Protein AF-A0A3D0W3A9-F1 (afdb_monomer)

Secondary structure (DSSP, 8-state):
-----SEEETTTEEEEEHHHHHHHHHHHHHHHHHHHHHHHHHHSTTSHHHHHH-TT-PPPTTHHHH-S-TTS-HHHHHHHHHHHHHHHHHHHHHHHHHHHHHHHHTT-SSS--SBTTTB-SGGGTHHHHHHHHHHHHHHHHHHHH-GGGS--

pLDDT: mean 82.4, std 12.33, range [36.78, 96.56]

Foldseek 3Di:
DDPFPAADDCVLDVRHGPRCLVVQLVVQLVVQLCCLLCVCQAQAQPHPNVCVVPVVRDDDPSNCSNPLPPPDDSVVSSVVSSVLRSVLSVQLVVQLSVVSNVCVVVVHDAPACPDPPPGDPVNVCSSVVSSVVSVVVVVVVCCVVCVPSSPD

Structure (mmCIF, N/CA/C/O backbone):
data_AF-A0A3D0W3A9-F1
#
_entry.id   AF-A0A3D0W3A9-F1
#
loop_
_atom_site.group_PDB
_atom_site.id
_atom_site.type_symbol
_atom_site.label_atom_id
_atom_site.label_alt_id
_atom_site.label_comp_id
_atom_site.label_asym_id
_atom_site.label_entity_id
_atom_site.label_seq_id
_atom_site.pdbx_PDB_ins_code
_atom_site.Cartn_x
_atom_site.Cartn_y
_atom_site.Cartn_z
_atom_site.occupancy
_atom_site.B_iso_or_equiv
_atom_site.auth_seq_id
_atom_site.auth_comp_id
_atom_site.auth_asym_id
_atom_site.auth_atom_id
_atom_site.pdbx_PDB_model_num
ATOM 1 N N . MET A 1 1 ? -29.481 -2.051 -0.699 1.00 48.22 1 MET A N 1
ATOM 2 C CA . MET A 1 1 ? -28.728 -3.069 0.072 1.00 48.22 1 MET A CA 1
ATOM 3 C C . MET A 1 1 ? -27.852 -2.358 1.101 1.00 48.22 1 MET A C 1
ATOM 5 O O . MET A 1 1 ? -27.075 -1.505 0.704 1.00 48.22 1 MET A O 1
ATOM 9 N N . LYS A 1 2 ? -27.991 -2.635 2.409 1.00 65.44 2 LYS A N 1
ATOM 10 C CA . LYS A 1 2 ? -27.013 -2.170 3.415 1.00 65.44 2 LYS A CA 1
ATOM 11 C C . LYS A 1 2 ? -25.817 -3.132 3.387 1.00 65.44 2 LYS A C 1
ATOM 13 O O . LYS A 1 2 ? -25.959 -4.265 3.846 1.00 65.44 2 LYS A O 1
ATOM 18 N N . TYR A 1 3 ? -24.706 -2.706 2.791 1.00 76.56 3 TYR A N 1
ATOM 19 C CA . TYR A 1 3 ? -23.424 -3.422 2.815 1.00 76.56 3 TYR A CA 1
ATOM 20 C C . TYR A 1 3 ? -22.790 -3.374 4.219 1.00 76.56 3 TYR A C 1
ATOM 22 O O . TYR A 1 3 ? -23.179 -2.546 5.044 1.00 76.56 3 TYR A O 1
ATOM 30 N N . GLY A 1 4 ? -21.823 -4.258 4.493 1.00 76.81 4 GLY A N 1
ATOM 31 C CA . GLY A 1 4 ? -21.043 -4.251 5.738 1.00 76.81 4 GLY A CA 1
ATOM 32 C C . GLY A 1 4 ? -21.685 -5.000 6.910 1.00 76.81 4 GLY A C 1
ATOM 33 O O . GLY A 1 4 ? -21.623 -4.545 8.058 1.00 76.81 4 GLY A O 1
ATOM 34 N N . LYS A 1 5 ? -22.341 -6.131 6.629 1.00 81.75 5 LYS A N 1
ATOM 35 C CA . LYS A 1 5 ? -23.011 -6.940 7.656 1.00 81.75 5 LYS A CA 1
ATOM 36 C C . LYS A 1 5 ? -22.028 -7.869 8.364 1.00 81.75 5 LYS A C 1
ATOM 38 O O . LYS A 1 5 ? -22.177 -8.098 9.563 1.00 81.75 5 LYS A O 1
ATOM 43 N N . HIS A 1 6 ? -21.007 -8.349 7.655 1.00 89.69 6 HIS A N 1
ATOM 44 C CA . HIS A 1 6 ? -20.045 -9.304 8.192 1.00 89.69 6 HIS A CA 1
ATOM 45 C C . HIS A 1 6 ? -18.846 -8.571 8.785 1.00 89.69 6 HIS A C 1
ATOM 47 O O . HIS A 1 6 ? -17.982 -8.049 8.081 1.00 89.69 6 HIS A O 1
ATOM 53 N N . LYS A 1 7 ? -18.799 -8.504 10.116 1.00 90.12 7 LYS A N 1
ATOM 54 C CA . LYS A 1 7 ? -17.715 -7.844 10.846 1.00 90.12 7 LYS A CA 1
ATOM 55 C C . LYS A 1 7 ? -16.410 -8.622 10.696 1.00 90.12 7 LYS A C 1
ATOM 57 O O . LYS A 1 7 ? -16.392 -9.834 10.865 1.00 90.12 7 LYS A O 1
ATOM 62 N N . LEU A 1 8 ? -15.328 -7.899 10.414 1.00 88.94 8 LEU A N 1
ATOM 63 C CA . LEU A 1 8 ? -13.995 -8.482 10.243 1.00 88.94 8 LEU A CA 1
ATOM 64 C C . LEU A 1 8 ? -13.370 -8.849 11.596 1.00 88.94 8 LEU A C 1
ATOM 66 O O . LEU A 1 8 ? -12.927 -9.970 11.801 1.00 88.94 8 LEU A O 1
ATOM 70 N N . ALA A 1 9 ? -13.362 -7.900 12.536 1.00 87.94 9 ALA A N 1
ATOM 71 C CA . ALA A 1 9 ? -12.753 -8.070 13.854 1.00 87.94 9 ALA A CA 1
ATOM 72 C C . ALA A 1 9 ? -13.587 -7.351 14.934 1.00 87.94 9 ALA A C 1
ATOM 74 O O . ALA A 1 9 ? -13.220 -6.252 15.356 1.00 87.94 9 ALA A O 1
ATOM 75 N N . PRO A 1 10 ? -14.708 -7.938 15.398 1.00 85.44 10 PRO A N 1
ATOM 76 C CA . PRO A 1 10 ? -15.694 -7.252 16.243 1.00 85.44 10 PRO A CA 1
ATOM 77 C C . PRO A 1 10 ? -15.117 -6.675 17.541 1.00 85.44 10 PRO A C 1
ATOM 79 O O . PRO A 1 10 ? -15.426 -5.544 17.905 1.00 85.44 10 PRO A O 1
ATOM 82 N N . HIS A 1 11 ? -14.244 -7.430 18.210 1.00 84.69 11 HIS A N 1
ATOM 83 C CA . HIS A 1 11 ? -13.669 -7.054 19.506 1.00 84.69 11 HIS A CA 1
ATOM 84 C C . HIS A 1 11 ? -12.530 -6.030 19.404 1.00 84.69 11 HIS A C 1
ATOM 86 O O . HIS A 1 11 ? -12.183 -5.383 20.384 1.00 84.69 11 HIS A O 1
ATOM 92 N N . ILE A 1 12 ? -11.929 -5.886 18.222 1.00 86.50 12 ILE A N 1
ATOM 93 C CA . ILE A 1 12 ? -10.725 -5.071 18.010 1.00 86.50 12 ILE A CA 1
ATOM 94 C C . ILE A 1 12 ? -11.101 -3.782 17.277 1.00 86.50 12 ILE A C 1
ATOM 96 O O . ILE A 1 12 ? -10.753 -2.674 17.696 1.00 86.50 12 ILE A O 1
ATOM 100 N N . SER A 1 13 ? -11.859 -3.941 16.190 1.00 84.69 13 SER A N 1
ATOM 101 C CA . SER A 1 13 ? -12.299 -2.886 15.289 1.00 84.69 13 SER A CA 1
ATOM 102 C C . SER A 1 13 ? -13.751 -3.139 14.832 1.00 84.69 13 SER A C 1
ATOM 104 O O . SER A 1 13 ? -13.994 -3.668 13.743 1.00 84.69 13 SER A O 1
ATOM 106 N N . PRO A 1 14 ? -14.755 -2.739 15.637 1.00 80.75 14 PRO A N 1
ATOM 107 C CA . PRO A 1 14 ? -16.173 -3.065 15.409 1.00 80.75 14 PRO A CA 1
ATOM 108 C C . PRO A 1 14 ? -16.777 -2.437 14.140 1.00 80.75 14 PRO A C 1
ATOM 110 O O . PRO A 1 14 ? -17.873 -2.802 13.699 1.00 80.75 14 PRO A O 1
ATOM 113 N N . LYS A 1 15 ? -16.081 -1.470 13.537 1.00 85.75 15 LYS A N 1
ATOM 114 C CA . LYS A 1 15 ? -16.519 -0.794 12.311 1.00 85.75 15 LYS A CA 1
ATOM 115 C C . LYS A 1 15 ? -16.040 -1.493 11.033 1.00 85.75 15 LYS A C 1
ATOM 117 O O . LYS A 1 15 ? -16.673 -1.296 10.001 1.00 85.75 15 LYS A O 1
ATOM 122 N N . LYS A 1 16 ? -14.991 -2.324 11.087 1.00 88.62 16 LYS A N 1
ATOM 123 C CA . LYS A 1 16 ? -14.453 -3.012 9.902 1.00 88.62 16 LYS A CA 1
ATOM 124 C C . LYS A 1 16 ? -15.318 -4.197 9.491 1.00 88.62 16 LYS A C 1
ATOM 126 O O . LYS A 1 16 ? -15.850 -4.925 10.333 1.00 88.62 16 LYS A O 1
ATOM 131 N N . THR A 1 17 ? -15.444 -4.389 8.185 1.00 94.44 17 THR A N 1
ATOM 132 C CA . THR A 1 17 ? -16.301 -5.411 7.573 1.00 94.44 17 THR A CA 1
ATOM 133 C C . THR A 1 17 ? -15.538 -6.147 6.483 1.00 94.44 17 THR A C 1
ATOM 135 O O . THR A 1 17 ? -14.658 -5.555 5.857 1.00 94.44 17 THR A O 1
ATOM 138 N N . TRP A 1 18 ? -15.862 -7.419 6.264 1.00 92.44 18 TRP A N 1
ATOM 139 C CA . TRP A 1 18 ? -15.263 -8.222 5.197 1.00 92.44 18 TRP A CA 1
ATOM 140 C C . TRP A 1 18 ? -15.605 -7.665 3.817 1.00 92.44 18 TRP A C 1
ATOM 142 O O . TRP A 1 18 ? -14.745 -7.601 2.947 1.00 92.44 18 TRP A O 1
ATOM 152 N N . GLU A 1 19 ? -16.833 -7.183 3.628 1.00 93.81 19 GLU A N 1
ATOM 153 C CA . GLU A 1 19 ? -17.261 -6.592 2.361 1.00 93.81 19 GLU A CA 1
ATOM 154 C C . GLU A 1 19 ? -16.466 -5.319 2.043 1.00 93.81 19 GLU A C 1
ATOM 156 O O . GLU A 1 19 ? -16.035 -5.125 0.908 1.00 93.81 19 GLU A O 1
ATOM 161 N N . GLY A 1 20 ? -16.224 -4.477 3.054 1.00 92.69 20 GLY A N 1
ATOM 162 C CA . GLY A 1 20 ? -15.390 -3.285 2.909 1.00 92.69 20 GLY A CA 1
ATOM 163 C C . GLY A 1 20 ? -13.917 -3.616 2.659 1.00 92.69 20 GLY A C 1
ATOM 164 O O . GLY A 1 20 ? -13.289 -2.970 1.828 1.00 92.69 20 GLY A O 1
ATOM 165 N N . ALA A 1 21 ? -13.382 -4.637 3.333 1.00 93.62 21 ALA A N 1
ATOM 166 C CA . ALA A 1 21 ? -12.012 -5.110 3.137 1.00 93.62 21 ALA A CA 1
ATOM 167 C C . ALA A 1 21 ? -11.780 -5.608 1.702 1.00 93.62 21 ALA A C 1
ATOM 169 O O . ALA A 1 21 ? -10.842 -5.169 1.042 1.00 93.62 21 ALA A O 1
ATOM 170 N N . ILE A 1 22 ? -12.677 -6.454 1.185 1.00 94.94 22 ILE A N 1
ATOM 171 C CA . ILE A 1 22 ? -12.592 -6.988 -0.181 1.00 94.94 22 ILE A CA 1
ATOM 172 C C . ILE A 1 22 ? -12.723 -5.863 -1.212 1.00 94.94 22 ILE A C 1
ATOM 174 O O . ILE A 1 22 ? -11.901 -5.764 -2.122 1.00 94.94 22 ILE A O 1
ATOM 178 N N . ALA A 1 23 ? -13.720 -4.985 -1.060 1.00 94.75 23 ALA A N 1
ATOM 179 C CA . ALA A 1 23 ? -13.901 -3.852 -1.965 1.00 94.75 23 ALA A CA 1
ATOM 180 C C . ALA A 1 23 ? -12.680 -2.915 -1.954 1.00 94.75 23 ALA A C 1
ATOM 182 O O . ALA A 1 23 ? -12.226 -2.483 -3.012 1.00 94.75 23 ALA A O 1
ATOM 183 N N . GLY A 1 24 ? -12.120 -2.651 -0.769 1.00 94.38 24 GLY A N 1
ATOM 184 C CA . GLY A 1 24 ? -10.913 -1.849 -0.595 1.00 94.38 24 GLY A CA 1
ATOM 185 C C . GLY A 1 24 ? -9.691 -2.472 -1.268 1.00 94.38 24 GLY A C 1
ATOM 186 O O . GLY A 1 24 ? -9.006 -1.781 -2.013 1.00 94.38 24 GLY A O 1
ATOM 187 N N . THR A 1 25 ? -9.450 -3.773 -1.072 1.00 96.06 25 THR A N 1
ATOM 188 C CA . THR A 1 25 ? -8.382 -4.528 -1.751 1.00 96.06 25 THR A CA 1
ATOM 189 C C . THR A 1 25 ? -8.504 -4.417 -3.264 1.00 96.06 25 THR A C 1
ATOM 191 O O . THR A 1 25 ? -7.534 -4.059 -3.928 1.00 96.06 25 THR A O 1
ATOM 194 N N . LEU A 1 26 ? -9.687 -4.687 -3.821 1.00 96.50 26 LEU A N 1
ATOM 195 C CA . LEU A 1 26 ? -9.901 -4.649 -5.269 1.00 96.50 26 LEU A CA 1
ATOM 196 C C . LEU A 1 26 ? -9.662 -3.246 -5.832 1.00 96.50 26 LEU A C 1
ATOM 198 O O . LEU A 1 26 ? -8.913 -3.087 -6.793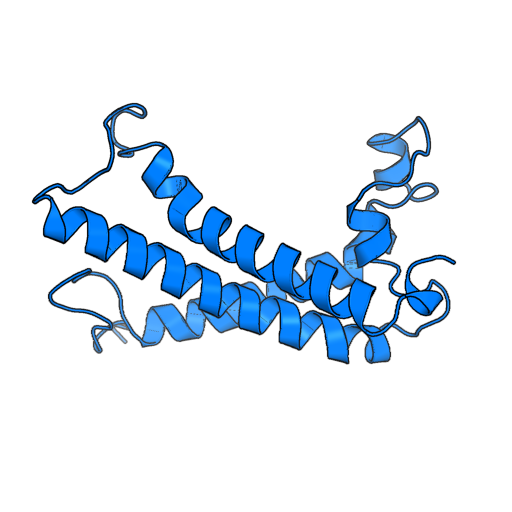 1.00 96.50 26 LEU A O 1
ATOM 202 N N . PHE A 1 27 ? -10.247 -2.225 -5.205 1.00 96.56 27 PHE A N 1
ATOM 203 C CA . PHE A 1 27 ? -10.102 -0.844 -5.651 1.00 96.56 27 PHE A CA 1
ATOM 204 C C . PHE A 1 27 ? -8.650 -0.365 -5.553 1.00 96.56 27 PHE A C 1
ATOM 206 O O . PHE A 1 27 ? -8.117 0.178 -6.518 1.00 96.56 27 PHE A O 1
ATOM 213 N N . ALA A 1 28 ? -7.986 -0.620 -4.423 1.00 94.94 28 ALA A N 1
ATOM 214 C CA . ALA A 1 28 ? -6.587 -0.258 -4.226 1.00 94.94 28 ALA A CA 1
ATOM 215 C C . ALA A 1 28 ? -5.677 -0.956 -5.242 1.00 94.94 28 ALA A C 1
ATOM 217 O O . ALA A 1 28 ? -4.822 -0.302 -5.827 1.00 94.94 28 ALA A O 1
ATOM 218 N N . THR A 1 29 ? -5.896 -2.248 -5.501 1.00 95.69 29 THR A N 1
ATOM 219 C CA . THR A 1 29 ? -5.117 -3.014 -6.487 1.00 95.69 29 THR A CA 1
ATOM 220 C C . THR A 1 29 ? -5.248 -2.404 -7.878 1.00 95.69 29 THR A C 1
ATOM 222 O O . THR A 1 29 ? -4.238 -2.167 -8.535 1.00 95.69 29 THR A O 1
ATOM 225 N N . VAL A 1 30 ? -6.475 -2.099 -8.316 1.00 95.50 30 VAL A N 1
ATOM 226 C CA . VAL A 1 30 ? -6.731 -1.511 -9.639 1.00 95.50 30 VAL A CA 1
ATOM 227 C C . VAL A 1 30 ? -6.080 -0.134 -9.762 1.00 95.50 30 VAL A C 1
ATOM 229 O O . VAL A 1 30 ? -5.310 0.090 -10.691 1.00 95.50 30 VAL A O 1
ATOM 232 N N . PHE A 1 31 ? -6.335 0.776 -8.818 1.00 95.25 31 PHE A N 1
ATOM 233 C CA . PHE A 1 31 ? -5.801 2.139 -8.882 1.00 95.25 31 PHE A CA 1
ATOM 234 C C . PHE A 1 31 ? -4.278 2.176 -8.759 1.00 95.25 31 PHE A C 1
ATOM 236 O O . PHE A 1 31 ? -3.627 2.870 -9.535 1.00 95.25 31 PHE A O 1
ATOM 243 N N . ALA A 1 32 ? -3.704 1.409 -7.830 1.00 91.31 32 ALA A N 1
ATOM 244 C CA . ALA A 1 32 ? -2.257 1.343 -7.663 1.00 91.31 32 ALA A CA 1
ATOM 245 C C . ALA A 1 32 ? -1.577 0.715 -8.884 1.00 91.31 32 ALA A C 1
ATOM 247 O O . ALA A 1 32 ? -0.543 1.214 -9.312 1.00 91.31 32 ALA A O 1
ATOM 248 N N . SER A 1 33 ? -2.167 -0.328 -9.481 1.00 89.62 33 SER A N 1
ATOM 249 C CA . SER A 1 33 ? -1.624 -0.948 -10.696 1.00 89.62 33 SER A CA 1
ATOM 250 C C . SER A 1 33 ? -1.669 0.001 -11.889 1.00 89.62 33 SER A C 1
ATOM 252 O O . SER A 1 33 ? -0.681 0.116 -12.604 1.00 89.62 33 SER A O 1
ATOM 254 N N . ILE A 1 34 ? -2.786 0.711 -12.093 1.00 89.50 34 ILE A N 1
ATOM 255 C CA . ILE A 1 34 ? -2.909 1.714 -13.163 1.00 89.50 34 ILE A CA 1
ATOM 256 C C . ILE A 1 34 ? -1.885 2.829 -12.961 1.00 89.50 34 ILE A C 1
ATOM 258 O O . ILE A 1 34 ? -1.197 3.203 -13.907 1.00 89.50 34 ILE A O 1
ATOM 262 N N . PHE A 1 35 ? -1.764 3.340 -11.734 1.00 87.81 35 PHE A N 1
ATOM 263 C CA . PHE A 1 35 ? -0.797 4.383 -11.419 1.00 87.81 35 PHE A CA 1
ATOM 264 C C . PHE A 1 35 ? 0.640 3.908 -11.662 1.00 87.81 35 PHE A C 1
ATOM 266 O O . PHE A 1 35 ? 1.394 4.602 -12.331 1.00 87.81 35 PHE A O 1
ATOM 273 N N . ALA A 1 36 ? 1.004 2.714 -11.186 1.00 84.25 36 ALA A N 1
ATOM 274 C CA . ALA A 1 36 ? 2.347 2.162 -11.345 1.00 84.25 36 ALA A CA 1
ATOM 275 C C . ALA A 1 36 ? 2.710 1.907 -12.818 1.00 84.25 36 ALA A C 1
ATOM 277 O O . ALA A 1 36 ? 3.792 2.291 -13.249 1.00 84.25 36 ALA A O 1
ATOM 278 N N . LEU A 1 37 ? 1.795 1.323 -13.602 1.00 82.50 37 LEU A N 1
ATOM 279 C CA . LEU A 1 37 ? 2.003 1.076 -15.036 1.00 82.50 37 LEU A CA 1
ATOM 280 C C . LEU A 1 37 ? 2.012 2.371 -15.862 1.00 82.50 37 LEU A C 1
ATOM 282 O O . LEU A 1 37 ? 2.688 2.449 -16.882 1.00 82.50 37 LEU A O 1
ATOM 286 N N . GLY A 1 38 ? 1.251 3.385 -15.443 1.00 82.19 38 GLY A N 1
ATOM 287 C CA . GLY A 1 38 ? 1.188 4.683 -16.114 1.00 82.19 38 GLY A CA 1
ATOM 288 C C . GLY A 1 38 ? 2.298 5.651 -15.704 1.00 82.19 38 GLY A C 1
ATOM 289 O O . GLY A 1 38 ? 2.528 6.626 -16.415 1.00 82.19 38 GLY A O 1
ATOM 290 N N . TYR A 1 39 ? 2.995 5.406 -14.591 1.00 82.81 39 TYR A N 1
ATOM 291 C CA . TYR A 1 39 ? 3.928 6.364 -13.994 1.00 82.81 39 TYR A CA 1
ATOM 292 C C . TYR A 1 39 ? 4.989 6.849 -14.991 1.00 82.81 39 TYR A C 1
ATOM 294 O O . TYR A 1 39 ? 5.131 8.055 -15.187 1.00 82.81 39 TYR A O 1
ATOM 302 N N . GLY A 1 40 ? 5.643 5.925 -15.703 1.00 77.38 40 GLY A N 1
ATOM 303 C CA . GLY A 1 40 ? 6.697 6.252 -16.670 1.00 77.38 40 GLY A CA 1
ATOM 304 C C . GLY A 1 40 ? 6.215 7.119 -17.841 1.00 77.38 40 GLY A C 1
ATOM 305 O O . GLY A 1 40 ? 6.971 7.919 -18.375 1.00 77.38 40 GLY A O 1
ATOM 306 N N . THR A 1 41 ? 4.931 7.037 -18.205 1.00 78.19 41 THR A N 1
ATOM 307 C CA . THR A 1 41 ? 4.366 7.832 -19.313 1.00 78.19 41 THR A CA 1
ATOM 308 C C . THR A 1 41 ? 4.067 9.286 -18.948 1.00 78.19 41 THR A C 1
ATOM 310 O O . THR A 1 41 ? 3.933 10.122 -19.840 1.00 78.19 41 THR A O 1
ATOM 313 N N . PHE A 1 42 ? 3.949 9.594 -17.653 1.00 79.69 42 PHE A N 1
ATOM 314 C CA . PHE A 1 42 ? 3.541 10.918 -17.178 1.00 79.69 42 PHE A CA 1
ATOM 315 C C . PHE A 1 42 ? 4.606 11.621 -16.339 1.00 79.69 42 PHE A C 1
ATOM 317 O O . PHE A 1 42 ? 4.667 12.843 -16.368 1.00 79.69 42 PHE A O 1
ATOM 324 N N . PHE A 1 43 ? 5.401 10.887 -15.563 1.00 80.19 43 PHE A N 1
ATOM 325 C CA . PHE A 1 43 ? 6.290 11.468 -14.553 1.00 80.19 43 PHE A CA 1
ATOM 326 C C . PHE A 1 43 ? 7.777 11.269 -14.850 1.00 80.19 43 PHE A C 1
ATOM 328 O O . PHE A 1 43 ? 8.600 11.856 -14.149 1.00 80.19 43 PHE A O 1
ATOM 335 N N . SER A 1 44 ? 8.125 10.490 -15.879 1.00 78.38 44 SER A N 1
ATOM 336 C CA . SER A 1 44 ? 9.524 10.253 -16.238 1.00 78.38 44 SER A CA 1
ATOM 337 C C . SER A 1 44 ? 10.134 11.440 -16.997 1.00 78.38 44 SER A C 1
ATOM 339 O O . SER A 1 44 ? 9.396 12.131 -17.719 1.00 78.38 44 SER A O 1
ATOM 341 N N . PRO A 1 45 ? 11.451 11.695 -16.863 1.00 79.12 45 PRO A N 1
ATOM 342 C CA . PRO A 1 45 ? 12.145 12.722 -17.639 1.00 79.12 45 PRO A CA 1
ATOM 343 C C . PRO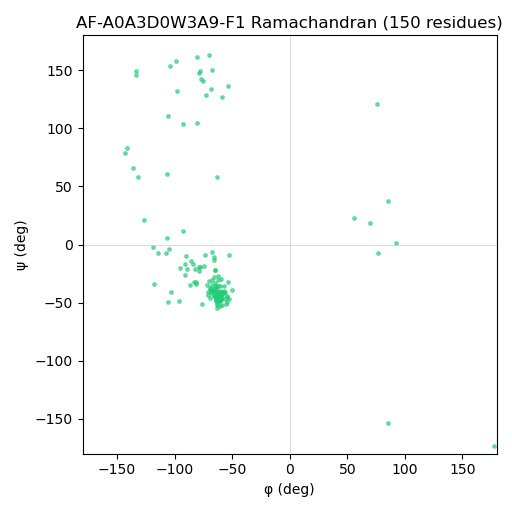 A 1 45 ? 11.922 12.554 -19.151 1.00 79.12 45 PRO A C 1
ATOM 345 O O . PRO A 1 45 ? 11.971 11.445 -19.676 1.00 79.12 45 PRO A O 1
ATOM 348 N N . GLY A 1 46 ? 11.662 13.652 -19.861 1.00 76.88 46 GLY A N 1
ATOM 349 C CA . GLY A 1 46 ? 11.323 13.666 -21.289 1.00 76.88 46 GLY A CA 1
ATOM 350 C C . GLY A 1 46 ? 9.821 13.615 -21.596 1.00 76.88 46 GLY A C 1
ATOM 351 O O . GLY A 1 46 ? 9.430 13.609 -22.766 1.00 76.88 46 GLY A O 1
ATOM 352 N N . THR A 1 47 ? 8.961 13.584 -20.573 1.00 82.00 47 THR A N 1
ATOM 353 C CA . THR A 1 47 ? 7.500 13.707 -20.717 1.00 82.00 47 THR A CA 1
ATOM 354 C C . THR A 1 47 ? 7.026 15.102 -20.305 1.00 82.00 47 THR A C 1
ATOM 356 O O . THR A 1 47 ? 7.640 15.748 -19.463 1.00 82.00 47 THR A O 1
ATOM 359 N N . TRP A 1 48 ? 5.895 15.575 -20.849 1.00 82.06 48 TRP A N 1
ATOM 360 C CA . TRP A 1 48 ? 5.398 16.936 -20.576 1.00 82.06 48 TRP A CA 1
ATOM 361 C C . TRP A 1 48 ? 5.226 17.238 -19.078 1.00 82.06 48 TRP A C 1
ATOM 363 O O . TRP A 1 48 ? 5.613 18.309 -18.615 1.00 82.06 48 TRP A O 1
ATOM 373 N N . LEU A 1 49 ? 4.647 16.302 -18.320 1.00 83.19 49 LEU A N 1
ATOM 374 C CA . LEU A 1 49 ? 4.428 16.483 -16.887 1.00 83.19 49 LEU A CA 1
ATOM 375 C C . LEU A 1 49 ? 5.700 16.174 -16.074 1.00 83.19 49 LEU A C 1
ATOM 377 O O . LEU A 1 49 ? 5.961 16.879 -15.099 1.00 83.19 49 LEU A O 1
ATOM 381 N N . GLY A 1 50 ? 6.519 15.207 -16.502 1.00 84.56 50 GLY A N 1
ATOM 382 C CA . GLY A 1 50 ? 7.831 14.926 -15.917 1.00 84.56 50 GLY A CA 1
ATOM 383 C C . GLY A 1 50 ? 8.762 16.134 -15.980 1.00 84.56 50 GLY A C 1
ATOM 384 O O . GLY A 1 50 ? 9.230 16.585 -14.944 1.00 84.56 50 GLY A O 1
ATOM 385 N N . ASP A 1 51 ? 8.935 16.741 -17.152 1.00 85.88 51 ASP A N 1
ATOM 386 C CA . ASP A 1 51 ? 9.818 17.900 -17.344 1.00 85.88 51 ASP A CA 1
ATOM 387 C C . ASP A 1 51 ? 9.305 19.154 -16.620 1.00 85.88 51 ASP A C 1
ATOM 389 O O . ASP A 1 51 ? 10.087 19.987 -16.162 1.00 85.88 51 ASP A O 1
ATOM 393 N N . MET A 1 52 ? 7.981 19.286 -16.470 1.00 87.94 52 MET A N 1
ATOM 394 C CA . MET A 1 52 ? 7.373 20.380 -15.708 1.00 87.94 52 MET A CA 1
ATOM 395 C C . MET A 1 52 ? 7.631 20.253 -14.199 1.00 87.94 52 MET A C 1
ATOM 397 O O . MET A 1 52 ? 7.810 21.265 -13.522 1.00 87.94 52 MET A O 1
ATOM 401 N N . LEU A 1 53 ? 7.616 19.030 -13.659 1.00 83.75 53 LEU A N 1
ATOM 402 C CA . LEU A 1 53 ? 7.809 18.766 -12.227 1.00 83.75 53 LEU A CA 1
ATOM 403 C C . LEU A 1 53 ? 9.282 18.532 -11.854 1.00 83.75 53 LEU A C 1
ATOM 405 O O . LEU A 1 53 ? 9.667 18.778 -10.713 1.00 83.75 53 LEU A O 1
ATOM 409 N N . ASN A 1 54 ? 10.091 18.070 -12.805 1.00 81.44 54 ASN A N 1
ATOM 410 C CA . ASN A 1 54 ? 11.473 17.638 -12.637 1.00 81.44 54 ASN A CA 1
ATOM 411 C C . ASN A 1 54 ? 12.349 18.185 -13.778 1.00 81.44 54 ASN A C 1
ATOM 413 O O . ASN A 1 54 ? 12.891 17.450 -14.602 1.00 81.44 54 ASN A O 1
ATOM 417 N N . GLY A 1 55 ? 12.500 19.512 -13.813 1.00 74.00 55 GLY A N 1
ATOM 418 C CA . GLY A 1 55 ? 13.283 20.210 -14.840 1.00 74.00 55 GLY A CA 1
ATOM 419 C C . GLY A 1 55 ? 14.797 19.951 -14.793 1.00 74.00 55 GLY A C 1
ATOM 420 O O . GLY A 1 55 ? 15.518 20.415 -15.672 1.00 74.00 55 GLY A O 1
ATOM 421 N N . THR A 1 56 ? 15.292 19.234 -13.779 1.00 78.06 56 THR A N 1
ATOM 422 C CA . THR A 1 56 ? 16.687 18.776 -13.676 1.00 78.06 56 THR A CA 1
ATOM 423 C C . THR A 1 56 ? 16.932 17.452 -14.400 1.00 78.06 56 THR A C 1
ATOM 425 O O . THR A 1 56 ? 18.088 17.113 -14.641 1.00 78.06 56 THR A O 1
ATOM 428 N N . GLY A 1 57 ? 15.875 16.719 -14.778 1.00 74.00 57 GLY A N 1
ATOM 429 C CA . GLY A 1 57 ? 15.977 15.459 -15.521 1.00 74.00 57 GLY A CA 1
ATOM 430 C C . GLY A 1 57 ? 16.550 14.291 -14.711 1.00 74.00 57 GLY A C 1
ATOM 431 O O . GLY A 1 57 ? 17.023 13.317 -15.292 1.00 74.00 57 GLY A O 1
ATOM 432 N N . GLU A 1 58 ? 16.543 14.381 -13.379 1.00 79.06 58 GLU A N 1
ATOM 433 C CA . GLU A 1 58 ? 17.057 13.313 -12.516 1.00 79.06 58 GLU A CA 1
ATOM 434 C C . GLU A 1 58 ? 16.069 12.144 -12.447 1.00 79.06 58 GLU A C 1
ATOM 436 O O . GLU A 1 58 ? 14.862 12.353 -12.343 1.00 79.06 58 GLU A O 1
ATOM 441 N N . MET A 1 59 ? 16.554 10.902 -12.455 1.00 71.25 59 MET A N 1
ATOM 442 C CA . MET A 1 59 ? 15.676 9.742 -12.277 1.00 71.25 59 MET A CA 1
ATOM 443 C C . MET A 1 59 ? 15.201 9.649 -10.823 1.00 71.25 59 MET A C 1
ATOM 445 O O . MET A 1 59 ? 15.993 9.649 -9.880 1.00 71.25 59 MET A O 1
ATOM 449 N N . THR A 1 60 ? 13.893 9.532 -10.633 1.00 72.00 60 THR A N 1
ATOM 450 C CA . THR A 1 60 ? 13.267 9.321 -9.329 1.00 72.00 60 THR A CA 1
ATOM 451 C C . THR A 1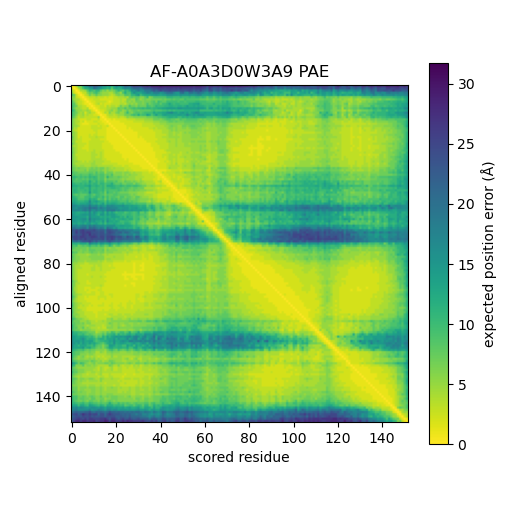 60 ? 13.346 7.854 -8.903 1.00 72.00 60 THR A C 1
ATOM 453 O O . THR A 1 60 ? 13.485 6.939 -9.717 1.00 72.00 60 THR A O 1
ATOM 456 N N . LEU A 1 61 ? 13.170 7.592 -7.602 1.00 65.69 61 LEU A N 1
ATOM 457 C CA . LEU A 1 61 ? 13.035 6.221 -7.088 1.00 65.69 61 LEU A CA 1
ATOM 458 C C . LEU A 1 61 ? 11.923 5.433 -7.799 1.00 65.69 61 LEU A C 1
ATOM 460 O O . LEU A 1 61 ? 12.041 4.222 -7.951 1.00 65.69 61 LEU A O 1
ATOM 464 N N . LEU A 1 62 ? 10.857 6.111 -8.231 1.00 66.62 62 LEU A N 1
ATOM 465 C CA . LEU A 1 62 ? 9.701 5.501 -8.886 1.00 66.62 62 LEU A CA 1
ATOM 466 C C . LEU A 1 62 ? 9.915 5.257 -10.385 1.00 66.62 62 LEU A C 1
ATOM 468 O O . LEU A 1 62 ? 9.265 4.368 -10.937 1.00 66.62 62 LEU A O 1
ATOM 472 N N . ASP A 1 63 ? 10.858 5.955 -11.027 1.00 67.19 63 ASP A N 1
ATOM 473 C CA . ASP A 1 63 ? 11.223 5.672 -12.419 1.00 67.19 63 ASP A CA 1
ATOM 474 C C . ASP A 1 63 ? 11.725 4.232 -12.553 1.00 67.19 63 ASP A C 1
ATOM 476 O O . ASP A 1 63 ? 11.254 3.512 -13.430 1.00 67.19 63 ASP A O 1
ATOM 480 N N . ASN A 1 64 ? 12.527 3.755 -11.593 1.00 61.41 64 ASN A N 1
ATOM 481 C CA . ASN A 1 64 ? 13.000 2.364 -11.513 1.00 61.41 64 ASN A CA 1
ATOM 482 C C . ASN A 1 64 ? 11.882 1.326 -11.276 1.00 61.41 64 ASN A C 1
ATOM 484 O O . ASN A 1 64 ? 12.055 0.148 -11.574 1.00 61.41 64 ASN A O 1
ATOM 488 N N . PHE A 1 65 ? 10.729 1.732 -10.730 1.00 58.97 65 PHE A N 1
ATOM 489 C CA . PHE 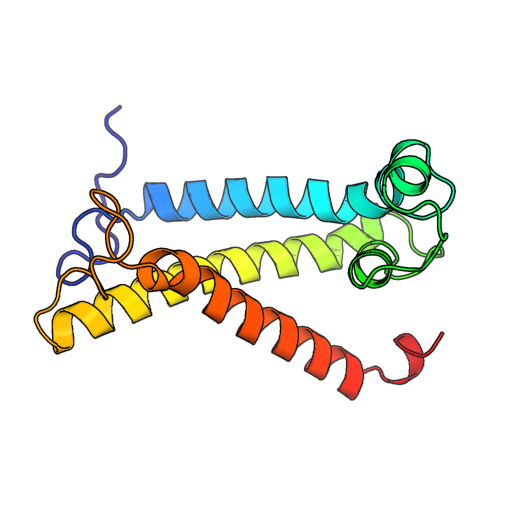A 1 65 ? 9.571 0.841 -10.550 1.00 58.97 65 PHE A CA 1
ATOM 490 C C . PHE A 1 65 ? 8.674 0.790 -11.788 1.00 58.97 65 PHE A C 1
ATOM 492 O O . PHE A 1 65 ? 8.099 -0.255 -12.086 1.00 58.97 65 PHE A O 1
ATOM 499 N N . SER A 1 66 ? 8.542 1.914 -12.495 1.00 57.00 66 SER A N 1
ATOM 500 C CA . SER A 1 66 ? 7.773 2.003 -13.742 1.00 57.00 66 SER A CA 1
ATOM 501 C C . SER A 1 66 ? 8.528 1.450 -14.952 1.00 57.00 66 SER A C 1
ATOM 503 O O . SER A 1 66 ? 7.920 1.014 -15.924 1.00 57.00 66 SER A O 1
ATOM 505 N N . SER A 1 67 ? 9.857 1.417 -14.860 1.00 51.72 67 SER A N 1
ATOM 506 C CA . SER A 1 67 ? 10.763 0.848 -15.849 1.00 51.72 67 SER A CA 1
ATOM 507 C C . SER A 1 67 ? 11.337 -0.473 -15.341 1.00 51.72 67 SER A C 1
ATOM 509 O O . SER A 1 67 ? 12.545 -0.619 -15.221 1.00 51.72 67 SER A O 1
ATOM 511 N N . LEU A 1 68 ? 10.497 -1.484 -15.074 1.00 54.88 68 LEU A N 1
ATOM 512 C CA . LEU A 1 68 ? 10.958 -2.887 -14.982 1.00 54.88 68 LEU A CA 1
ATOM 513 C C . LEU A 1 68 ? 11.533 -3.355 -16.351 1.00 54.88 68 LEU A C 1
ATOM 515 O O . LEU A 1 68 ? 11.049 -4.306 -16.955 1.00 54.88 68 LEU A O 1
ATOM 519 N N . GLY A 1 69 ? 12.544 -2.645 -16.853 1.00 49.16 69 GLY A N 1
ATOM 520 C CA . GLY A 1 69 ? 13.051 -2.572 -18.211 1.00 49.16 69 GLY A CA 1
ATOM 521 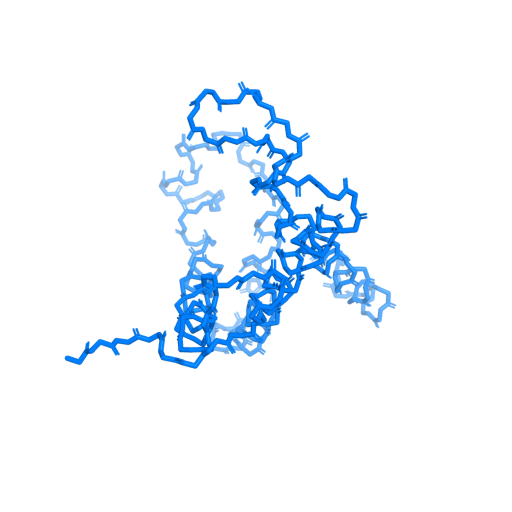C C . GLY A 1 69 ? 12.169 -1.730 -19.134 1.00 49.16 69 GLY A C 1
ATOM 522 O O . GLY A 1 69 ? 11.051 -2.135 -19.447 1.00 49.16 69 GLY A O 1
ATOM 523 N N . GLU A 1 70 ? 12.718 -0.661 -19.727 1.00 54.56 70 GLU A N 1
ATOM 524 C CA . GLU A 1 70 ? 12.212 -0.090 -20.999 1.00 54.56 70 GLU A CA 1
ATOM 525 C C . GLU A 1 70 ? 12.084 -1.152 -22.122 1.00 54.56 70 GLU A C 1
ATOM 527 O O . GLU A 1 70 ? 11.507 -0.909 -23.179 1.00 54.56 70 GLU A O 1
ATOM 532 N N . SER A 1 71 ? 12.597 -2.363 -21.888 1.00 58.50 71 SER A N 1
ATOM 533 C CA . SER A 1 71 ? 12.567 -3.519 -22.774 1.00 58.50 71 SER A CA 1
ATOM 534 C C . SER A 1 71 ? 11.367 -4.462 -22.590 1.00 58.50 71 SER A C 1
ATOM 536 O O . SER A 1 71 ? 11.116 -5.266 -23.492 1.00 58.50 71 SER A O 1
ATOM 538 N N . LEU A 1 72 ? 10.614 -4.410 -21.477 1.00 69.75 72 LEU A N 1
ATOM 539 C CA . LEU A 1 72 ? 9.484 -5.326 -21.249 1.00 69.75 72 LEU A CA 1
ATOM 540 C C . LEU A 1 72 ? 8.133 -4.693 -21.611 1.00 69.75 72 LEU A C 1
ATOM 542 O O . LEU A 1 72 ? 7.819 -3.593 -21.154 1.00 69.75 72 LEU A O 1
ATOM 546 N N . PRO A 1 73 ? 7.271 -5.397 -22.369 1.00 79.38 73 PRO A N 1
ATOM 547 C CA . PRO A 1 73 ? 5.958 -4.879 -22.730 1.00 79.38 73 PRO A CA 1
ATOM 548 C C . PRO A 1 73 ? 5.043 -4.758 -21.500 1.00 79.38 73 PRO A C 1
ATOM 550 O O . PRO A 1 73 ? 5.115 -5.566 -20.575 1.00 79.38 73 PRO A O 1
ATOM 553 N N . ILE A 1 74 ? 4.111 -3.797 -21.524 1.00 78.56 74 ILE A N 1
ATOM 554 C CA . ILE A 1 74 ? 3.188 -3.470 -20.410 1.00 78.56 74 ILE A CA 1
ATOM 555 C C . ILE A 1 74 ? 2.471 -4.708 -19.850 1.00 78.56 74 ILE A C 1
ATOM 557 O O . ILE A 1 74 ? 2.305 -4.854 -18.639 1.00 78.56 74 ILE A O 1
ATOM 561 N N . TRP A 1 75 ? 2.062 -5.635 -20.721 1.00 81.19 75 TRP A N 1
ATOM 562 C CA . TRP A 1 75 ? 1.381 -6.855 -20.289 1.00 81.19 75 TRP A CA 1
ATOM 563 C C . TRP A 1 75 ? 2.291 -7.744 -19.424 1.00 81.19 75 TRP A C 1
ATOM 565 O O . TRP A 1 75 ? 1.814 -8.322 -18.451 1.00 81.19 75 TRP A O 1
ATOM 575 N N . ALA A 1 76 ? 3.597 -7.802 -19.710 1.00 81.81 76 ALA A N 1
ATOM 576 C CA . ALA A 1 76 ? 4.571 -8.561 -18.926 1.00 81.81 76 ALA A CA 1
ATOM 577 C C . ALA A 1 76 ? 4.810 -7.904 -17.560 1.00 81.81 76 ALA A C 1
ATOM 579 O O . ALA A 1 76 ? 4.821 -8.587 -16.539 1.00 81.81 76 ALA A O 1
ATOM 580 N N . GLN A 1 77 ? 4.901 -6.572 -17.525 1.00 78.56 77 GLN A N 1
ATOM 581 C CA . GLN A 1 77 ? 5.030 -5.817 -16.275 1.00 78.56 77 GLN A CA 1
ATOM 582 C C . GLN A 1 77 ? 3.803 -6.002 -15.365 1.00 78.56 77 GLN A C 1
ATOM 584 O O . GLN A 1 77 ? 3.934 -6.108 -14.143 1.00 78.56 77 GLN A O 1
ATOM 589 N N . SER A 1 78 ? 2.604 -6.119 -15.949 1.00 84.12 78 SER A N 1
ATOM 590 C CA . SER A 1 78 ? 1.369 -6.308 -15.180 1.00 84.12 78 SER A CA 1
ATOM 591 C C . SER A 1 78 ? 1.355 -7.608 -14.361 1.00 84.12 78 SER A C 1
ATOM 593 O O . SER A 1 78 ? 0.819 -7.614 -13.252 1.00 84.12 78 SER A O 1
ATOM 595 N N . PHE A 1 79 ? 2.023 -8.671 -14.830 1.00 86.12 79 PHE A N 1
ATOM 596 C CA . PHE A 1 79 ? 2.173 -9.926 -14.081 1.00 86.12 79 PHE A CA 1
ATOM 597 C C . PHE A 1 79 ? 2.983 -9.779 -12.790 1.00 86.12 79 PHE A C 1
ATOM 599 O O . PHE A 1 79 ? 2.833 -10.605 -11.895 1.00 86.12 79 PHE A O 1
ATOM 606 N N . ILE A 1 80 ? 3.816 -8.744 -12.673 1.00 81.94 80 ILE A N 1
ATOM 607 C CA . ILE A 1 80 ? 4.600 -8.464 -11.464 1.00 81.94 80 ILE A CA 1
ATOM 608 C C . ILE A 1 80 ? 3.873 -7.427 -10.602 1.00 81.94 80 ILE A C 1
ATOM 610 O O . ILE A 1 80 ? 3.664 -7.634 -9.406 1.00 81.94 80 ILE A O 1
ATOM 614 N N . ILE A 1 81 ? 3.433 -6.325 -11.212 1.00 85.00 81 ILE A N 1
ATOM 615 C CA . ILE A 1 81 ? 2.862 -5.177 -10.497 1.00 85.00 81 ILE A CA 1
ATOM 616 C C . ILE A 1 81 ? 1.511 -5.513 -9.855 1.00 85.00 81 ILE A C 1
ATOM 618 O O . ILE A 1 81 ? 1.266 -5.130 -8.707 1.00 85.00 81 ILE A O 1
ATOM 622 N N . VAL A 1 82 ? 0.632 -6.246 -10.546 1.00 91.00 82 VAL A N 1
ATOM 623 C CA . VAL A 1 82 ? -0.706 -6.560 -10.017 1.00 91.00 82 VAL A CA 1
ATOM 624 C C . VAL A 1 82 ? -0.616 -7.433 -8.755 1.00 91.00 82 VAL A C 1
ATOM 626 O O . VAL A 1 82 ? -1.213 -7.056 -7.745 1.00 91.00 82 VAL A O 1
ATOM 629 N N . PRO A 1 83 ? 0.161 -8.536 -8.718 1.00 91.69 83 PRO A N 1
ATOM 630 C CA . PRO A 1 83 ? 0.354 -9.290 -7.480 1.00 91.69 83 PRO A CA 1
ATOM 631 C C . PRO A 1 83 ? 0.990 -8.473 -6.352 1.00 91.69 83 PRO A C 1
ATOM 633 O O . PRO A 1 83 ? 0.540 -8.564 -5.211 1.00 91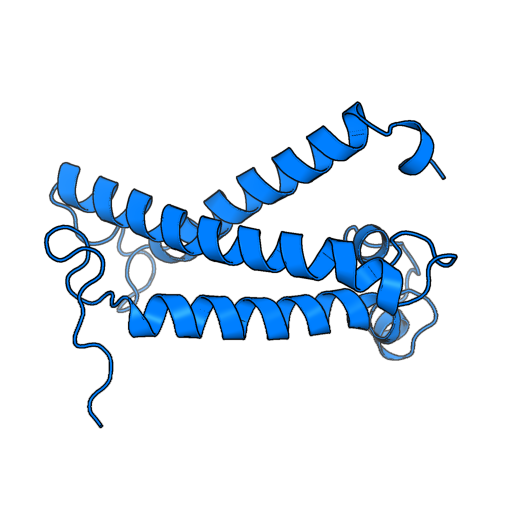.69 83 PRO A O 1
ATOM 636 N N . VAL A 1 84 ? 2.003 -7.650 -6.649 1.00 88.94 84 VAL A N 1
ATOM 637 C CA . VAL A 1 84 ? 2.681 -6.831 -5.629 1.00 88.94 84 VAL A CA 1
ATOM 638 C C . VAL A 1 84 ? 1.725 -5.810 -5.011 1.00 88.94 84 VAL A C 1
ATOM 640 O O . VAL A 1 84 ? 1.662 -5.690 -3.785 1.00 88.94 84 VAL A O 1
ATOM 643 N N . THR A 1 85 ? 0.946 -5.095 -5.824 1.00 92.00 85 THR A N 1
ATOM 644 C CA . THR A 1 85 ? -0.038 -4.113 -5.331 1.00 92.00 85 THR A CA 1
ATOM 645 C C . THR A 1 85 ? -1.198 -4.787 -4.595 1.00 92.00 85 THR A C 1
ATOM 647 O O . THR A 1 85 ? -1.628 -4.292 -3.549 1.00 92.00 85 THR A O 1
ATOM 650 N N . PHE A 1 86 ? -1.645 -5.958 -5.060 1.00 95.06 86 PHE A N 1
ATOM 651 C CA . PHE A 1 86 ? -2.652 -6.765 -4.374 1.00 95.06 86 PHE A CA 1
ATOM 652 C C . PHE A 1 86 ? -2.184 -7.180 -2.978 1.00 95.06 86 PHE A C 1
ATOM 654 O O . PHE A 1 86 ? -2.863 -6.896 -1.988 1.00 95.06 86 PHE A O 1
ATOM 661 N N . LEU A 1 87 ? -0.994 -7.781 -2.877 1.00 94.19 87 LEU A N 1
ATOM 662 C CA . LEU A 1 87 ? -0.399 -8.166 -1.598 1.00 94.19 87 LEU A CA 1
ATOM 663 C C . LEU A 1 87 ? -0.185 -6.948 -0.696 1.00 94.19 87 LEU A C 1
ATOM 665 O O . LEU A 1 87 ? -0.552 -6.991 0.476 1.00 94.19 87 LEU A O 1
ATOM 669 N N . SER A 1 88 ? 0.306 -5.834 -1.244 1.00 93.81 88 SER A N 1
ATOM 670 C CA . SER A 1 88 ? 0.479 -4.587 -0.488 1.00 93.81 88 SER A CA 1
ATOM 671 C C . SER A 1 88 ? -0.830 -4.118 0.148 1.00 93.81 88 SER A C 1
ATOM 673 O O . SER A 1 88 ? -0.843 -3.734 1.315 1.00 93.81 88 SER A O 1
ATOM 675 N N . SER A 1 89 ? -1.958 -4.216 -0.562 1.00 95.38 89 SER A N 1
ATOM 676 C CA . SER A 1 89 ? -3.263 -3.839 -0.004 1.00 95.38 89 SER A CA 1
ATOM 677 C C . SER A 1 89 ? -3.698 -4.732 1.170 1.00 95.38 89 SER A C 1
ATOM 679 O O . SER A 1 89 ? -4.327 -4.250 2.114 1.00 95.38 89 SER A O 1
ATOM 681 N N . ILE A 1 90 ? -3.326 -6.017 1.157 1.00 94.50 90 ILE A N 1
ATOM 682 C CA . ILE A 1 90 ? -3.577 -6.942 2.270 1.00 94.50 90 ILE A CA 1
ATOM 683 C C . ILE A 1 90 ? -2.700 -6.559 3.466 1.00 94.50 90 ILE A C 1
ATOM 685 O O . ILE A 1 90 ? -3.205 -6.437 4.583 1.00 94.50 90 ILE A O 1
ATOM 689 N N . PHE A 1 91 ? -1.410 -6.297 3.239 1.00 94.69 91 PHE A N 1
ATOM 690 C CA . PHE A 1 91 ? -0.496 -5.838 4.290 1.00 94.69 91 PHE A CA 1
ATOM 691 C C . PHE A 1 91 ? -0.936 -4.506 4.909 1.00 94.69 91 PHE A C 1
ATOM 693 O O . PHE A 1 91 ? -0.840 -4.349 6.125 1.00 94.69 91 PHE A O 1
ATOM 700 N N . ALA A 1 92 ? -1.506 -3.590 4.120 1.00 95.00 92 ALA A N 1
ATOM 701 C CA . ALA A 1 92 ? -2.096 -2.352 4.627 1.00 95.00 92 ALA A CA 1
ATOM 702 C C . ALA A 1 92 ? -3.226 -2.622 5.637 1.00 95.00 92 ALA A C 1
ATOM 704 O O . ALA A 1 92 ? -3.260 -2.030 6.718 1.00 95.00 92 ALA A O 1
ATOM 705 N N . GLN A 1 93 ? -4.132 -3.553 5.316 1.00 94.62 93 GLN A N 1
ATOM 706 C CA . GLN A 1 93 ? -5.235 -3.931 6.207 1.00 94.62 93 GLN A CA 1
ATOM 707 C C . GLN A 1 93 ? -4.739 -4.627 7.474 1.00 94.62 93 GLN A C 1
ATOM 709 O O . GLN A 1 93 ? -5.268 -4.375 8.561 1.00 94.62 93 GLN A O 1
ATOM 714 N N . ILE A 1 94 ? -3.720 -5.481 7.344 1.00 93.38 94 ILE A N 1
ATOM 715 C CA . ILE A 1 94 ? -3.068 -6.130 8.484 1.00 93.38 94 ILE A CA 1
ATOM 716 C C . ILE A 1 94 ? -2.438 -5.074 9.395 1.00 93.38 94 ILE A C 1
ATOM 718 O O . ILE A 1 94 ? -2.690 -5.113 10.596 1.00 93.38 94 ILE A O 1
ATOM 722 N N . GLY A 1 95 ? -1.694 -4.106 8.852 1.00 93.25 95 GLY A N 1
ATOM 723 C CA . GLY A 1 95 ? -1.068 -3.034 9.634 1.00 93.25 95 GLY A CA 1
ATOM 724 C C . GLY A 1 95 ? -2.072 -2.237 10.464 1.00 93.25 95 GLY A C 1
ATOM 725 O O . GLY A 1 95 ? -1.906 -2.082 11.673 1.00 93.25 95 GLY A O 1
ATOM 726 N N . ASP A 1 96 ? -3.187 -1.845 9.851 1.00 92.75 96 ASP A N 1
ATOM 727 C CA . ASP A 1 96 ? -4.285 -1.152 10.535 1.00 92.75 96 ASP A CA 1
ATOM 728 C C . ASP A 1 96 ? -4.953 -2.051 11.612 1.00 92.75 96 ASP A C 1
ATOM 730 O O . ASP A 1 96 ? -5.334 -1.600 12.698 1.00 92.75 96 ASP A O 1
ATOM 734 N N . LEU A 1 97 ? -5.068 -3.369 11.395 1.00 93.00 97 LEU A N 1
ATOM 735 C CA . LEU A 1 97 ? -5.536 -4.301 12.437 1.00 93.00 97 LEU A CA 1
ATOM 736 C C . LEU A 1 97 ? -4.534 -4.474 13.587 1.00 93.00 97 LEU A C 1
ATOM 738 O O . LEU A 1 97 ? -4.964 -4.544 14.741 1.00 93.00 97 LEU A O 1
ATOM 742 N N . VAL A 1 98 ? -3.234 -4.525 13.298 1.00 92.81 98 VAL A N 1
ATOM 743 C CA . VAL A 1 98 ? -2.164 -4.614 14.303 1.00 92.81 98 VAL A CA 1
ATOM 744 C C . VAL A 1 98 ? -2.148 -3.356 15.166 1.00 92.81 98 VAL A C 1
ATOM 746 O O . VAL A 1 98 ? -2.165 -3.456 16.393 1.00 92.81 98 VAL A O 1
ATOM 749 N N . ALA A 1 99 ? -2.225 -2.174 14.557 1.00 91.81 99 ALA A N 1
ATOM 750 C CA . ALA A 1 99 ? -2.347 -0.915 15.281 1.00 91.81 99 ALA A CA 1
ATOM 751 C C . ALA A 1 99 ? -3.637 -0.857 16.105 1.00 91.81 99 ALA A C 1
ATOM 753 O O . ALA A 1 99 ? -3.610 -0.535 17.293 1.00 91.81 99 ALA A O 1
ATOM 754 N N . SER A 1 100 ? -4.770 -1.261 15.522 1.00 92.12 100 SER A N 1
ATOM 755 C CA . SER A 1 100 ? -6.035 -1.370 16.255 1.00 92.12 100 SER A CA 1
ATOM 756 C C . SER A 1 100 ? -5.913 -2.302 17.467 1.00 92.12 100 SER A C 1
ATOM 758 O O . SER A 1 100 ? -6.446 -1.989 18.528 1.00 92.12 100 SER A O 1
ATOM 760 N N . ARG A 1 101 ? -5.198 -3.426 17.338 1.00 91.94 101 ARG A N 1
ATOM 761 C CA . ARG A 1 101 ? -4.911 -4.351 18.442 1.00 91.94 101 ARG A CA 1
ATOM 762 C C . ARG 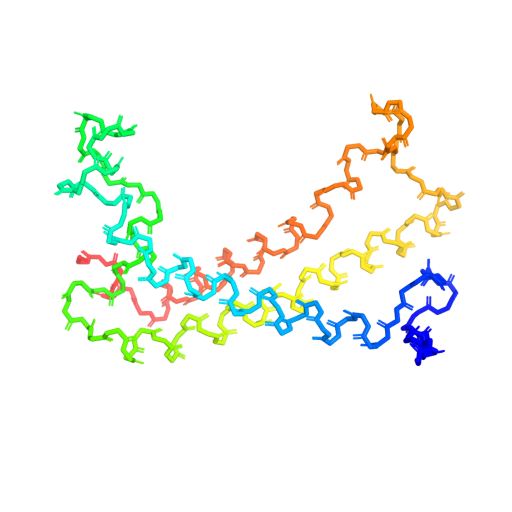A 1 101 ? -4.078 -3.705 19.532 1.00 91.94 101 ARG A C 1
ATOM 764 O O . ARG A 1 101 ? -4.479 -3.777 20.689 1.00 91.94 101 ARG A O 1
ATOM 771 N N . LEU A 1 102 ? -2.973 -3.065 19.156 1.00 92.38 102 LEU A N 1
ATOM 772 C CA . LEU A 1 102 ? -2.070 -2.391 20.083 1.00 92.38 102 LEU A CA 1
ATOM 773 C C . LEU A 1 102 ? -2.840 -1.388 20.944 1.00 92.38 102 LEU A C 1
ATOM 775 O O . LEU A 1 102 ? -2.741 -1.408 22.166 1.00 92.38 102 LEU A O 1
ATOM 779 N N . LYS A 1 103 ? -3.709 -0.596 20.310 1.00 91.69 103 LYS A N 1
ATOM 780 C CA . LYS A 1 103 ? -4.554 0.376 21.006 1.00 91.69 103 LYS A CA 1
ATOM 781 C C . LYS A 1 103 ? -5.460 -0.275 22.053 1.00 91.69 103 LYS A C 1
ATOM 783 O O . LYS A 1 103 ? -5.535 0.209 23.175 1.00 91.69 103 LYS A O 1
ATOM 788 N N . ARG A 1 104 ? -6.082 -1.420 21.738 1.00 92.56 104 ARG A N 1
ATOM 789 C CA . ARG A 1 104 ? -6.919 -2.154 22.708 1.00 92.56 104 ARG A CA 1
ATOM 790 C C . ARG A 1 104 ? -6.130 -2.749 23.866 1.00 92.56 104 ARG A C 1
ATOM 792 O O . ARG A 1 104 ? -6.659 -2.767 24.968 1.00 92.56 104 ARG A O 1
ATOM 799 N N . THR A 1 105 ? -4.901 -3.204 23.636 1.00 92.12 105 THR A N 1
ATOM 800 C CA . THR A 1 105 ? -4.048 -3.757 24.699 1.00 92.12 105 THR A CA 1
ATOM 801 C C . THR A 1 105 ? -3.680 -2.707 25.746 1.00 92.12 105 THR A C 1
ATOM 803 O O . THR A 1 105 ? -3.647 -3.021 26.928 1.00 92.12 105 THR A O 1
ATOM 806 N N . TYR A 1 106 ? -3.442 -1.464 25.323 1.00 90.81 106 TYR A N 1
ATOM 807 C CA . TYR A 1 106 ? -3.126 -0.350 26.224 1.00 90.81 106 TYR A CA 1
ATOM 808 C C . TYR A 1 106 ? -4.359 0.453 26.658 1.00 90.81 106 TYR A C 1
ATOM 810 O O . TYR A 1 106 ? -4.213 1.546 27.192 1.00 90.81 106 TYR A O 1
ATOM 818 N N . GLU A 1 107 ? -5.567 -0.052 26.390 1.00 90.44 107 GLU A N 1
ATOM 819 C CA . GLU A 1 107 ? -6.836 0.617 26.713 1.00 90.44 107 GLU A CA 1
ATOM 820 C C . GLU A 1 107 ? -6.973 2.038 26.125 1.00 90.44 107 GLU A C 1
ATOM 822 O O . GLU A 1 107 ? -7.788 2.846 26.569 1.00 90.44 107 GLU A O 1
ATOM 827 N N . ILE A 1 108 ? -6.227 2.332 25.057 1.00 90.25 108 ILE A N 1
ATOM 828 C CA . ILE A 1 108 ? -6.294 3.594 24.319 1.00 90.25 108 ILE A CA 1
ATOM 829 C C . ILE A 1 108 ? -7.156 3.448 23.061 1.00 90.25 108 ILE A C 1
ATOM 831 O O . ILE A 1 108 ? -7.384 2.358 22.525 1.00 90.25 108 ILE A O 1
ATOM 835 N N . LYS A 1 109 ? -7.669 4.573 22.560 1.00 85.38 109 LYS A N 1
ATOM 836 C CA . LYS A 1 109 ? -8.458 4.610 21.318 1.00 85.38 109 LYS A CA 1
ATOM 837 C C . LYS A 1 109 ? -7.666 5.139 20.125 1.00 85.38 109 LYS A C 1
ATOM 839 O O . LYS A 1 109 ? -7.795 4.575 19.037 1.00 85.38 109 LYS A O 1
ATOM 844 N N . ASP A 1 110 ? -6.874 6.177 20.361 1.00 86.81 110 ASP A N 1
ATOM 845 C CA . ASP A 1 110 ? -6.082 6.918 19.381 1.00 86.81 110 ASP A CA 1
ATOM 846 C C . ASP A 1 110 ? -4.670 7.100 19.968 1.00 86.81 110 ASP A C 1
ATOM 848 O O . ASP A 1 110 ? -4.527 7.229 21.186 1.00 86.81 110 ASP A O 1
ATOM 852 N N . PHE A 1 111 ? -3.624 7.085 19.137 1.00 86.56 111 PHE A N 1
ATOM 853 C CA . PHE A 1 111 ? -2.231 7.173 19.620 1.00 86.56 111 PHE A CA 1
ATOM 854 C C . PHE A 1 111 ? -1.831 8.574 20.110 1.00 86.56 111 PHE A C 1
ATOM 856 O O . PHE A 1 111 ? -0.756 8.754 20.677 1.00 86.56 111 PHE A O 1
ATOM 863 N N . GLY A 1 112 ? -2.672 9.582 19.882 1.00 86.19 112 GLY A N 1
ATOM 864 C CA . GLY A 1 112 ? -2.447 10.950 20.330 1.00 86.19 112 GLY A CA 1
ATOM 865 C C . GLY A 1 112 ? -3.553 11.892 19.866 1.00 86.19 112 GLY A C 1
ATOM 866 O O . GLY A 1 112 ? -4.547 11.465 19.285 1.00 86.19 112 GLY A O 1
ATOM 867 N N . THR A 1 113 ? -3.363 13.189 20.104 1.00 85.44 113 THR A N 1
ATOM 868 C CA . THR A 1 113 ? -4.361 14.238 19.814 1.00 85.44 113 THR A CA 1
ATOM 869 C C . THR A 1 113 ? -3.806 15.373 18.951 1.00 85.44 113 THR A C 1
ATOM 871 O O . THR A 1 113 ? -4.340 16.478 18.972 1.00 85.44 113 THR A O 1
ATOM 874 N N . ILE A 1 114 ? -2.720 15.119 18.212 1.00 86.56 114 ILE A N 1
ATOM 875 C CA . ILE A 1 114 ? -1.980 16.139 17.446 1.00 86.56 114 ILE A CA 1
ATOM 876 C C . ILE A 1 114 ? -2.886 16.868 16.442 1.00 86.56 114 ILE A C 1
ATOM 878 O O . ILE A 1 114 ? -2.730 18.070 16.247 1.00 86.56 114 ILE A O 1
ATOM 882 N N . LEU A 1 115 ? -3.847 16.165 15.830 1.00 75.88 115 LEU A N 1
ATOM 883 C CA . LEU A 1 115 ? -4.809 16.771 14.915 1.00 75.88 115 LEU A CA 1
ATOM 884 C C . LEU A 1 115 ? -6.184 16.892 15.593 1.00 75.88 115 LEU A C 1
ATOM 886 O O . LEU A 1 115 ? -6.851 15.870 15.811 1.00 75.88 115 LEU A O 1
ATOM 890 N N . PRO A 1 116 ? -6.650 18.117 15.906 1.00 77.06 116 PRO A N 1
ATOM 891 C CA . PRO A 1 116 ? -7.942 18.310 16.548 1.00 77.06 116 PRO A CA 1
ATOM 892 C C . PRO A 1 116 ? -9.067 17.721 15.681 1.00 77.06 116 PRO A C 1
ATOM 894 O O . PRO A 1 116 ? -9.167 17.965 14.477 1.00 77.06 116 PRO A O 1
ATOM 897 N N . GLY A 1 117 ? -9.890 16.864 16.290 1.00 76.44 117 GLY A N 1
ATOM 898 C CA . GLY A 1 117 ? -10.991 16.157 15.625 1.00 76.44 117 GLY A CA 1
ATOM 899 C C . GLY A 1 117 ? -10.596 14.957 14.749 1.00 76.44 117 GLY A C 1
ATOM 900 O O . GLY A 1 117 ? -11.483 14.231 14.309 1.00 76.44 117 GLY A O 1
ATOM 901 N N . HIS A 1 118 ? -9.301 14.706 14.522 1.00 76.06 118 HIS A N 1
ATOM 902 C CA . HIS A 1 118 ? -8.822 13.683 13.579 1.00 76.06 118 HIS A CA 1
ATOM 903 C C . HIS A 1 118 ? -7.983 12.565 14.217 1.00 76.06 118 HIS A C 1
ATOM 905 O O . HIS A 1 118 ? -7.629 11.617 13.512 1.00 76.06 118 HIS A O 1
ATOM 911 N N . GLY A 1 119 ? -7.718 12.633 15.524 1.00 80.88 119 GLY A N 1
ATOM 912 C CA . GLY A 1 119 ? -6.991 11.602 16.270 1.00 80.88 119 GLY A CA 1
ATOM 913 C C . GLY A 1 119 ? -5.471 11.766 16.206 1.00 80.88 119 GLY A C 1
ATOM 914 O O . GLY A 1 119 ? -4.955 12.878 16.045 1.00 80.88 119 GLY A O 1
ATOM 915 N N . GLY A 1 120 ? -4.746 10.656 16.359 1.00 85.44 120 GLY A N 1
ATOM 916 C CA . GLY A 1 120 ? -3.289 10.647 16.370 1.00 85.44 120 GLY A CA 1
ATOM 917 C C . GLY A 1 120 ? -2.697 10.731 14.966 1.00 85.44 120 GLY A C 1
ATOM 918 O O . GLY A 1 120 ? -3.236 10.175 14.012 1.00 85.44 120 GLY A O 1
ATOM 919 N N . LEU A 1 121 ? -1.534 11.375 14.839 1.00 87.75 121 LEU A N 1
ATOM 920 C CA . LEU A 1 121 ? -0.758 11.350 13.594 1.00 87.75 121 LEU A CA 1
ATOM 921 C C . LEU A 1 121 ? -0.380 9.909 13.211 1.00 87.75 121 LEU A C 1
ATOM 923 O O . LEU A 1 121 ? -0.486 9.524 12.051 1.00 87.75 121 LEU A O 1
ATOM 927 N N . LEU A 1 122 ? -0.004 9.093 14.202 1.00 86.38 122 LEU A N 1
ATOM 928 C CA . LEU A 1 122 ? 0.392 7.699 13.995 1.00 86.38 122 LEU A CA 1
ATOM 929 C C . LEU A 1 122 ? -0.766 6.814 13.500 1.00 86.38 122 LEU A C 1
ATOM 931 O O . LEU A 1 122 ? -0.526 5.884 12.737 1.00 86.38 122 LEU A O 1
ATOM 935 N N . ASP A 1 123 ? -2.018 7.151 13.833 1.00 86.44 123 ASP A N 1
ATOM 936 C CA . ASP A 1 123 ? -3.212 6.463 13.311 1.00 86.44 123 ASP A CA 1
ATOM 937 C C . ASP A 1 123 ? -3.400 6.655 11.792 1.00 86.44 123 ASP A C 1
ATOM 939 O O . ASP A 1 123 ? -4.266 6.028 11.191 1.00 86.44 123 ASP A O 1
ATOM 943 N N . ARG A 1 124 ? -2.635 7.557 11.159 1.00 87.88 124 ARG A N 1
ATOM 944 C CA . ARG A 1 124 ? -2.650 7.786 9.704 1.00 87.88 124 ARG A CA 1
ATOM 945 C C . ARG A 1 124 ? -1.562 7.021 8.965 1.00 87.88 124 ARG A C 1
ATOM 947 O O . ARG A 1 124 ? -1.678 6.826 7.760 1.00 87.88 124 ARG A O 1
ATOM 954 N N . PHE A 1 125 ? -0.524 6.601 9.680 1.00 87.12 125 PHE A N 1
ATOM 955 C CA . PHE A 1 125 ? 0.637 5.934 9.103 1.00 87.12 125 PHE A CA 1
ATOM 956 C C . PHE A 1 125 ? 0.693 4.436 9.416 1.00 87.12 125 PHE A C 1
ATOM 958 O O . PHE A 1 125 ? 1.522 3.745 8.841 1.00 87.12 125 PHE A O 1
ATOM 965 N N . ASP A 1 126 ? -0.177 3.904 10.273 1.00 84.81 126 ASP A N 1
ATOM 966 C CA . ASP A 1 126 ? -0.171 2.495 10.692 1.00 84.81 126 ASP A CA 1
ATOM 967 C C . ASP A 1 126 ? -0.167 1.481 9.533 1.00 84.81 126 ASP A C 1
ATOM 969 O O . ASP A 1 126 ? 0.641 0.551 9.501 1.00 84.81 126 ASP A O 1
ATOM 973 N N . SER A 1 127 ? -1.030 1.693 8.546 1.00 90.00 127 SER A N 1
ATOM 974 C CA . SER A 1 127 ? -1.106 0.892 7.326 1.00 90.00 127 SER A CA 1
ATOM 975 C C . SER A 1 127 ? 0.089 1.135 6.401 1.00 90.00 127 SER A C 1
ATOM 977 O O . SER A 1 127 ? 0.682 0.178 5.905 1.00 90.00 127 SER A O 1
ATOM 979 N N . VAL A 1 128 ? 0.493 2.397 6.210 1.00 89.75 128 VAL A N 1
ATOM 980 C CA . VAL A 1 128 ? 1.616 2.782 5.335 1.00 89.75 128 VAL A CA 1
ATOM 981 C C . VAL A 1 128 ? 2.939 2.204 5.833 1.00 89.75 128 VAL A C 1
ATOM 983 O O . VAL A 1 128 ? 3.726 1.715 5.030 1.00 89.75 128 VAL A O 1
ATOM 986 N N . LEU A 1 129 ? 3.172 2.190 7.147 1.00 91.06 129 LEU A N 1
ATOM 987 C CA . LEU A 1 129 ? 4.380 1.624 7.749 1.00 91.06 129 LEU A CA 1
ATOM 988 C C . LEU A 1 129 ? 4.501 0.123 7.462 1.00 91.06 129 LEU A C 1
ATOM 990 O O . LEU A 1 129 ? 5.572 -0.354 7.093 1.00 91.06 129 LEU A O 1
ATOM 994 N N . PHE A 1 130 ? 3.399 -0.623 7.571 1.00 90.38 130 PHE A N 1
ATOM 995 C CA . PHE A 1 130 ? 3.382 -2.050 7.241 1.00 90.38 130 PHE A CA 1
ATOM 996 C C . PHE A 1 130 ? 3.588 -2.317 5.753 1.00 90.38 130 PHE A C 1
ATOM 998 O O . PHE A 1 130 ? 4.329 -3.232 5.392 1.00 90.38 130 PHE A O 1
ATOM 1005 N N . VAL A 1 131 ? 2.983 -1.499 4.892 1.00 92.31 131 VAL A N 1
ATOM 1006 C CA . VAL A 1 131 ? 3.208 -1.576 3.445 1.00 92.31 131 VAL A CA 1
ATOM 1007 C C . VAL A 1 131 ? 4.664 -1.273 3.103 1.00 92.31 131 VAL A C 1
ATOM 1009 O O . VAL A 1 131 ? 5.261 -2.006 2.322 1.00 92.31 131 VAL A O 1
ATOM 1012 N N . ALA A 1 132 ? 5.263 -0.251 3.717 1.00 90.56 132 ALA A N 1
ATOM 1013 C CA . ALA A 1 132 ? 6.659 0.110 3.494 1.00 90.56 132 ALA A CA 1
ATOM 1014 C C . ALA A 1 132 ? 7.614 -1.022 3.904 1.00 90.56 132 ALA A C 1
ATOM 1016 O O . ALA A 1 132 ? 8.510 -1.369 3.134 1.00 90.56 132 ALA A O 1
ATOM 1017 N N . MET A 1 133 ? 7.395 -1.651 5.068 1.00 91.75 133 MET A N 1
ATOM 1018 C CA . MET A 1 133 ? 8.174 -2.819 5.504 1.00 91.75 133 MET A CA 1
ATOM 1019 C C . MET A 1 133 ? 8.058 -3.980 4.512 1.00 91.75 133 MET A C 1
ATOM 1021 O O . MET A 1 133 ? 9.065 -4.596 4.165 1.00 91.75 133 MET A O 1
ATOM 1025 N N . PHE A 1 134 ? 6.845 -4.263 4.031 1.00 90.19 134 PHE A N 1
ATOM 1026 C CA . PHE A 1 134 ? 6.600 -5.313 3.047 1.00 90.19 134 PHE A CA 1
ATOM 1027 C C . PHE A 1 134 ? 7.300 -5.024 1.714 1.00 90.19 134 PHE A C 1
ATOM 1029 O O . PHE A 1 134 ? 8.101 -5.839 1.264 1.00 90.19 134 PHE A O 1
ATOM 1036 N N . LEU A 1 135 ? 7.052 -3.859 1.111 1.00 87.44 135 LEU A N 1
ATOM 1037 C CA . LEU A 1 135 ? 7.628 -3.484 -0.183 1.00 87.44 135 LEU A CA 1
ATOM 1038 C C . LEU A 1 135 ? 9.156 -3.445 -0.141 1.00 87.44 135 LEU A C 1
ATOM 1040 O O . LEU A 1 135 ? 9.802 -3.969 -1.045 1.00 87.44 135 LEU A O 1
ATOM 1044 N N . THR A 1 136 ? 9.735 -2.899 0.930 1.00 85.62 136 THR A N 1
ATOM 1045 C CA . THR A 1 136 ? 11.194 -2.877 1.107 1.00 85.62 136 THR A CA 1
ATOM 1046 C C . THR A 1 136 ? 11.747 -4.296 1.218 1.00 85.62 136 THR A C 1
ATOM 1048 O O . THR A 1 136 ? 12.759 -4.614 0.604 1.00 85.62 136 THR A O 1
ATOM 1051 N N . SER A 1 137 ? 11.061 -5.180 1.947 1.00 86.44 137 SER A N 1
ATOM 1052 C CA . SER A 1 137 ? 11.471 -6.581 2.091 1.00 86.44 137 SER A CA 1
ATOM 1053 C C . SER A 1 137 ? 11.387 -7.343 0.765 1.00 86.44 137 SER A C 1
ATOM 1055 O O . SER A 1 137 ? 12.288 -8.114 0.448 1.00 86.44 137 SER A O 1
ATOM 1057 N N . VAL A 1 138 ? 10.345 -7.102 -0.038 1.00 83.06 138 VAL A N 1
ATOM 1058 C CA . VAL A 1 138 ? 10.208 -7.662 -1.394 1.00 83.06 138 VAL A CA 1
ATOM 1059 C C . VAL A 1 138 ? 11.319 -7.149 -2.305 1.00 83.06 138 VAL A C 1
ATOM 1061 O O . VAL A 1 138 ? 11.947 -7.944 -2.998 1.00 83.06 138 VAL A O 1
ATOM 1064 N N . PHE A 1 139 ? 11.608 -5.848 -2.271 1.00 78.00 139 PHE A N 1
ATOM 1065 C CA . PHE A 1 139 ? 12.686 -5.254 -3.056 1.00 78.00 139 PHE A CA 1
ATOM 1066 C C . PHE A 1 139 ? 14.051 -5.846 -2.687 1.00 78.00 139 PHE A C 1
ATOM 1068 O O . PHE A 1 139 ? 14.781 -6.306 -3.562 1.00 78.00 139 PHE A O 1
ATOM 1075 N N . LEU A 1 140 ? 14.368 -5.922 -1.390 1.00 82.19 140 LEU A N 1
ATOM 1076 C CA . LEU A 1 140 ? 15.602 -6.545 -0.909 1.00 82.19 140 LEU A CA 1
ATOM 1077 C C . LEU A 1 140 ? 15.678 -8.023 -1.302 1.00 82.19 140 LEU A C 1
ATOM 1079 O O . LEU A 1 140 ? 16.745 -8.493 -1.690 1.00 82.19 140 LEU A O 1
ATOM 1083 N N . LEU A 1 141 ? 14.571 -8.763 -1.234 1.00 81.94 141 LEU A N 1
ATOM 1084 C CA . LEU A 1 141 ? 14.531 -10.161 -1.654 1.00 81.94 141 LEU A CA 1
ATOM 1085 C C . LEU A 1 141 ? 14.843 -10.302 -3.149 1.00 81.94 141 LEU A C 1
ATOM 1087 O O . LEU A 1 141 ? 15.686 -11.115 -3.515 1.00 81.94 141 LEU A O 1
ATOM 1091 N N . ILE A 1 142 ? 14.207 -9.494 -4.002 1.00 74.62 142 ILE A N 1
ATOM 1092 C CA . ILE A 1 142 ? 14.460 -9.487 -5.450 1.00 74.62 142 ILE A CA 1
ATOM 1093 C C . ILE A 1 142 ? 15.922 -9.141 -5.729 1.00 74.62 142 ILE A C 1
ATOM 1095 O O . ILE A 1 142 ? 16.570 -9.849 -6.493 1.00 74.62 142 ILE A O 1
ATOM 1099 N N . TYR A 1 143 ? 16.459 -8.116 -5.067 1.00 72.75 143 TYR A N 1
ATOM 1100 C CA . TYR A 1 143 ? 17.855 -7.713 -5.214 1.00 72.75 143 TYR A CA 1
ATOM 1101 C C . TYR A 1 143 ? 18.835 -8.836 -4.841 1.00 72.75 143 TYR A C 1
ATOM 1103 O O . TYR A 1 143 ? 19.802 -9.078 -5.556 1.00 72.75 143 TYR A O 1
ATOM 1111 N N . ASN A 1 144 ? 18.573 -9.564 -3.750 1.00 77.19 144 ASN A N 1
ATOM 1112 C CA . ASN A 1 144 ? 19.424 -10.679 -3.324 1.00 77.19 144 ASN A CA 1
ATOM 1113 C C . ASN A 1 144 ? 19.298 -11.912 -4.237 1.00 77.19 144 ASN A C 1
ATOM 1115 O O . ASN A 1 144 ? 20.283 -12.620 -4.435 1.00 77.19 144 ASN A O 1
ATOM 1119 N N . LEU A 1 145 ? 18.107 -12.192 -4.779 1.00 75.88 145 LEU A N 1
ATOM 1120 C 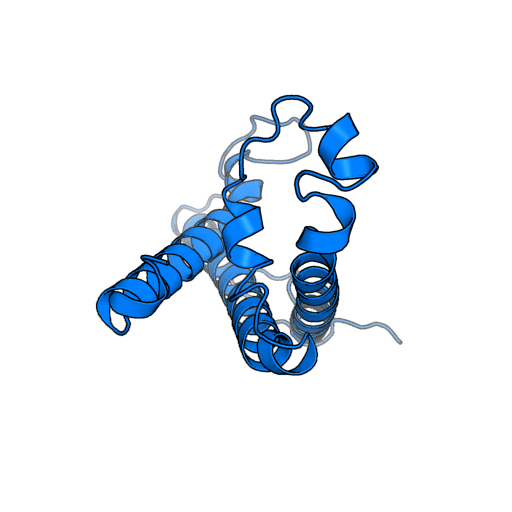CA . LEU A 1 145 ? 17.866 -13.350 -5.650 1.00 75.88 145 LEU A CA 1
ATOM 1121 C C . LEU A 1 145 ? 18.298 -13.108 -7.104 1.00 75.88 145 LEU A C 1
ATOM 1123 O O . LEU A 1 145 ? 18.731 -14.043 -7.775 1.00 75.88 145 LEU A O 1
ATOM 1127 N N . PHE A 1 146 ? 18.198 -11.868 -7.586 1.00 73.50 146 PHE A N 1
ATOM 1128 C CA . PHE A 1 146 ? 18.489 -11.474 -8.967 1.00 73.50 146 PHE A CA 1
ATOM 1129 C C . PHE A 1 146 ? 19.401 -10.237 -9.034 1.00 73.50 146 PHE A C 1
ATOM 1131 O O . PHE A 1 146 ? 19.039 -9.240 -9.664 1.00 73.50 146 PHE A O 1
ATOM 1138 N N . PRO A 1 147 ? 20.610 -10.282 -8.444 1.00 63.44 147 PRO A N 1
ATOM 1139 C CA . PRO A 1 147 ? 21.496 -9.117 -8.370 1.00 63.44 147 PRO A CA 1
ATOM 1140 C C . PRO A 1 147 ? 21.876 -8.564 -9.752 1.00 63.44 147 PRO A C 1
ATOM 1142 O O . PRO A 1 147 ? 22.055 -7.362 -9.908 1.00 63.44 147 PRO A O 1
ATOM 1145 N N . ALA A 1 148 ? 21.933 -9.415 -10.782 1.00 55.66 148 ALA A N 1
ATOM 1146 C CA . ALA A 1 148 ? 22.277 -9.010 -12.146 1.00 55.66 148 ALA A CA 1
ATOM 1147 C C . ALA A 1 148 ? 21.163 -8.239 -12.887 1.00 55.66 148 ALA A C 1
ATOM 1149 O O . ALA A 1 148 ? 21.463 -7.572 -13.869 1.00 55.66 148 ALA A O 1
ATOM 1150 N N . MET A 1 149 ? 19.898 -8.315 -12.445 1.00 51.44 149 MET A N 1
ATOM 1151 C CA . MET A 1 149 ? 18.776 -7.599 -13.082 1.00 51.44 149 MET A CA 1
ATOM 1152 C C . MET A 1 149 ? 18.534 -6.198 -12.505 1.00 51.44 149 MET A C 1
ATOM 1154 O O . MET A 1 149 ? 17.737 -5.456 -13.062 1.00 51.44 149 MET A O 1
ATOM 1158 N N . VAL A 1 150 ? 19.188 -5.840 -11.394 1.00 48.88 150 VAL A N 1
ATOM 1159 C CA . VAL A 1 150 ? 18.995 -4.548 -10.702 1.00 48.88 150 VAL A CA 1
ATOM 1160 C C . VAL A 1 150 ? 20.165 -3.576 -10.948 1.00 48.88 150 VAL A C 1
ATOM 1162 O O . VAL A 1 150 ? 20.127 -2.436 -10.502 1.00 48.88 150 VAL A O 1
ATOM 1165 N N . ILE A 1 151 ? 21.217 -4.013 -11.651 1.00 37.88 151 ILE A N 1
ATOM 1166 C CA . ILE A 1 151 ? 22.464 -3.248 -11.872 1.00 37.88 151 ILE A CA 1
ATOM 1167 C C . ILE A 1 151 ? 22.577 -2.703 -13.319 1.00 37.88 151 ILE A C 1
ATOM 1169 O O . ILE A 1 151 ? 23.597 -2.117 -13.672 1.00 37.88 151 ILE A O 1
ATOM 1173 N N . L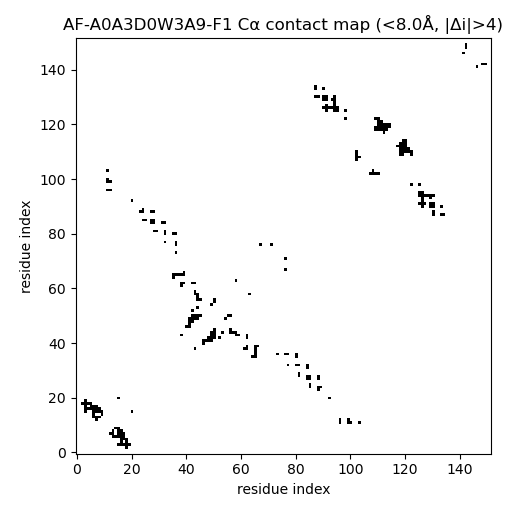EU A 1 152 ? 21.550 -2.854 -14.162 1.00 36.78 152 LEU A N 1
ATOM 1174 C CA . LEU A 1 152 ? 21.534 -2.324 -15.536 1.00 36.78 152 LEU A CA 1
ATOM 1175 C C . LEU A 1 152 ? 20.524 -1.194 -15.700 1.00 36.78 152 LEU A C 1
ATOM 1177 O O . LEU A 1 152 ? 19.363 -1.409 -15.292 1.00 36.78 152 LEU A O 1
#

Sequence (152 aa):
MKYGKHKLAPHISPKKTWEGAIAGTLFATVFASIFALGYGTFFSPGTWLGDMLNGTGEMTLLDNFSSLGESLPIWAQSFIIVPVTFLSSIFAQIGDLVASRLKRTYEIKDFGTILPGHGGLLDRFDSVLFVAMFLTSVFLLIYNLFPAMVIL

Mean predicted aligned error: 7.6 Å

Solvent-accessible surface area (backbone atoms only — not comparable to full-atom values): 8511 Å² total; per-residue (Å²): 132,88,80,60,80,51,58,62,38,61,93,61,42,68,85,44,20,49,59,53,50,54,52,48,35,54,52,48,20,53,54,49,32,52,48,43,72,44,38,49,74,43,57,26,65,91,25,80,56,7,38,70,76,37,76,83,56,70,85,52,84,60,45,62,67,39,39,73,46,95,82,52,56,70,74,65,51,45,71,54,46,42,57,51,36,38,51,39,42,52,37,24,54,49,22,43,50,51,49,38,42,54,27,57,75,71,74,43,90,57,84,42,66,82,39,85,98,69,36,14,68,61,71,72,39,37,24,56,54,36,27,50,54,50,53,51,50,52,50,52,50,48,44,72,75,41,54,80,74,74,75,114

Nearest PDB structures (foldseek):
  5t4p-assembly1_K  TM=2.998E-01  e=7.361E+00  Escherichia coli

Radius of gyration: 18.99 Å; Cα contacts (8 Å, |Δi|>4): 152; chains: 1; bounding box: 51×34×50 Å